Protein AF-A0A1H7ES90-F1 (afdb_monomer)

Structure (mmCIF, N/CA/C/O backbone):
data_AF-A0A1H7ES90-F1
#
_entry.id   AF-A0A1H7ES90-F1
#
loop_
_atom_site.group_PDB
_atom_site.id
_atom_site.type_symbol
_atom_site.label_atom_id
_atom_site.label_alt_id
_atom_site.label_comp_id
_atom_site.label_asym_id
_atom_site.label_entity_id
_atom_site.label_seq_id
_atom_site.pdbx_PDB_ins_code
_atom_site.Cartn_x
_atom_site.Cartn_y
_atom_site.Cartn_z
_atom_site.occupancy
_atom_site.B_iso_or_equiv
_atom_site.auth_seq_id
_atom_site.auth_comp_id
_atom_site.auth_asym_id
_atom_site.auth_atom_id
_atom_site.pdbx_PDB_model_num
ATOM 1 N N . MET A 1 1 ? 0.724 -7.822 -12.897 1.00 88.12 1 MET A N 1
ATOM 2 C CA . MET A 1 1 ? 0.500 -9.074 -12.143 1.00 88.12 1 MET A CA 1
ATOM 3 C C . MET A 1 1 ? 0.914 -8.864 -10.702 1.00 88.12 1 MET A C 1
ATOM 5 O O . MET A 1 1 ? 2.017 -8.373 -10.477 1.00 88.12 1 MET A O 1
ATOM 9 N N . PHE A 1 2 ? 0.064 -9.246 -9.748 1.00 88.62 2 PHE A N 1
ATOM 10 C CA . PHE A 1 2 ? 0.417 -9.281 -8.326 1.00 88.62 2 PHE A CA 1
ATOM 11 C C . PHE A 1 2 ? 1.060 -10.618 -7.928 1.00 88.62 2 PHE A C 1
ATOM 13 O O . PHE A 1 2 ? 0.549 -11.685 -8.264 1.00 88.62 2 PHE A O 1
ATOM 20 N N . LEU A 1 3 ? 2.162 -10.553 -7.186 1.00 88.94 3 LEU A N 1
ATOM 21 C CA . LEU A 1 3 ? 2.931 -11.697 -6.704 1.00 88.94 3 LEU A CA 1
ATOM 22 C C . LEU A 1 3 ? 3.265 -11.518 -5.224 1.00 88.94 3 LEU A C 1
ATOM 24 O O . LEU A 1 3 ? 3.528 -10.406 -4.774 1.00 88.94 3 LEU A O 1
ATOM 28 N N . SER A 1 4 ? 3.326 -12.607 -4.460 1.00 85.12 4 SER A N 1
ATOM 29 C CA . SER A 1 4 ? 3.927 -12.556 -3.124 1.00 85.12 4 SER A C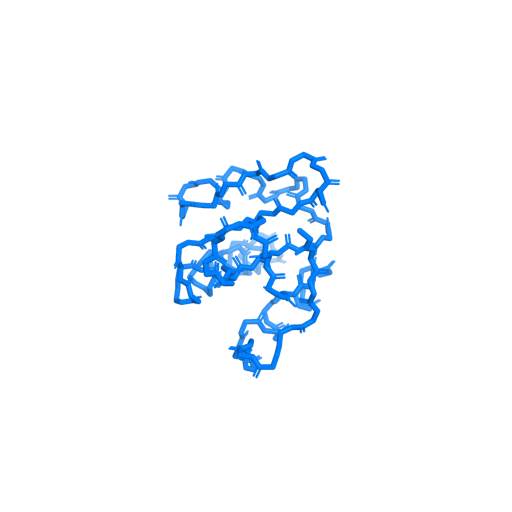A 1
ATOM 30 C C . SER A 1 4 ? 5.386 -12.119 -3.246 1.00 85.12 4 SER A C 1
ATOM 32 O O . SER A 1 4 ? 6.154 -12.717 -3.999 1.00 85.12 4 SER A O 1
ATOM 34 N N . SER A 1 5 ? 5.764 -11.062 -2.528 1.00 81.69 5 SER A N 1
ATOM 35 C CA . SER A 1 5 ? 7.109 -10.503 -2.635 1.00 81.69 5 SER A CA 1
ATOM 36 C C . SER A 1 5 ? 8.027 -11.066 -1.553 1.00 81.69 5 SER A C 1
ATOM 38 O O . SER A 1 5 ? 7.715 -10.903 -0.373 1.00 81.69 5 SER A O 1
ATOM 40 N N . PRO A 1 6 ? 9.199 -11.626 -1.904 1.00 77.00 6 PRO A N 1
ATOM 41 C CA . PRO A 1 6 ? 10.259 -11.900 -0.933 1.00 77.00 6 PRO A CA 1
ATOM 42 C C . PRO A 1 6 ? 10.958 -10.615 -0.453 1.00 77.00 6 PRO A C 1
ATOM 44 O O . PRO A 1 6 ? 11.776 -10.664 0.456 1.00 77.00 6 PRO A O 1
ATOM 47 N N . ARG A 1 7 ? 10.673 -9.467 -1.085 1.00 78.19 7 ARG A N 1
ATOM 48 C CA . ARG A 1 7 ? 11.192 -8.142 -0.714 1.00 78.19 7 ARG A CA 1
ATOM 49 C C . ARG A 1 7 ? 10.245 -7.387 0.213 1.00 78.19 7 ARG A C 1
ATOM 51 O O . ARG A 1 7 ? 10.597 -6.299 0.663 1.00 78.19 7 ARG A O 1
ATOM 58 N N . ALA A 1 8 ? 9.053 -7.934 0.463 1.00 81.88 8 ALA A N 1
ATOM 59 C CA . ALA A 1 8 ? 8.145 -7.371 1.441 1.00 81.88 8 ALA A CA 1
ATOM 60 C C . ALA A 1 8 ? 8.831 -7.357 2.802 1.00 81.88 8 ALA A C 1
ATOM 62 O O . ALA A 1 8 ? 9.334 -8.377 3.262 1.00 81.88 8 ALA A O 1
ATOM 63 N N . THR A 1 9 ? 8.854 -6.192 3.435 1.00 86.25 9 THR A N 1
ATOM 64 C CA . THR A 1 9 ? 9.394 -6.072 4.783 1.00 86.25 9 THR A CA 1
ATOM 65 C C . THR A 1 9 ? 8.432 -6.727 5.772 1.00 86.25 9 THR A C 1
ATOM 67 O O . THR A 1 9 ? 7.207 -6.630 5.615 1.00 86.25 9 THR A O 1
ATOM 70 N N . ASP A 1 10 ? 8.966 -7.337 6.834 1.00 89.50 10 ASP A N 1
ATOM 71 C CA . ASP A 1 10 ? 8.148 -7.912 7.914 1.00 89.50 10 ASP A CA 1
ATOM 72 C C . ASP A 1 10 ? 7.169 -6.873 8.483 1.00 89.50 10 ASP A C 1
ATOM 74 O O . ASP A 1 10 ? 6.022 -7.172 8.821 1.00 89.50 10 ASP A O 1
ATOM 78 N N . ARG A 1 11 ? 7.600 -5.606 8.521 1.00 90.25 11 ARG A N 1
ATOM 79 C CA . ARG A 1 11 ? 6.777 -4.477 8.956 1.00 90.25 11 ARG A CA 1
ATOM 80 C C . ARG A 1 11 ? 5.583 -4.239 8.032 1.00 90.25 11 ARG A C 1
ATOM 82 O O . ARG A 1 11 ? 4.459 -4.129 8.525 1.00 90.25 11 ARG A O 1
ATOM 89 N N . ALA A 1 12 ? 5.798 -4.154 6.718 1.00 92.81 12 ALA A N 1
ATOM 90 C CA . ALA A 1 12 ? 4.720 -3.963 5.749 1.00 92.81 12 ALA A CA 1
ATOM 91 C C . ALA A 1 12 ? 3.703 -5.111 5.818 1.00 92.81 12 ALA A C 1
ATOM 93 O O . ALA A 1 12 ? 2.494 -4.871 5.817 1.00 92.81 12 ALA A O 1
ATOM 94 N N . GLN A 1 13 ? 4.191 -6.349 5.939 1.00 92.62 13 GLN A N 1
ATOM 95 C CA . GLN A 1 13 ? 3.352 -7.539 6.080 1.00 92.62 13 GLN A CA 1
ATOM 96 C C . GLN A 1 13 ? 2.506 -7.488 7.354 1.00 92.62 13 GLN A C 1
ATOM 98 O O . GLN A 1 13 ? 1.287 -7.653 7.284 1.00 92.62 13 GLN A O 1
ATOM 103 N N . ALA A 1 14 ? 3.119 -7.196 8.503 1.00 93.06 14 ALA A N 1
ATOM 104 C CA . ALA A 1 14 ? 2.416 -7.111 9.780 1.00 93.06 14 ALA A CA 1
ATOM 105 C C . ALA A 1 14 ? 1.339 -6.012 9.782 1.00 93.06 14 ALA A C 1
ATOM 107 O O . ALA A 1 14 ? 0.218 -6.235 10.247 1.00 93.06 14 ALA A O 1
ATOM 108 N N . LEU A 1 15 ? 1.644 -4.830 9.234 1.00 94.12 15 LEU A N 1
ATOM 109 C CA . LEU A 1 15 ? 0.681 -3.730 9.147 1.00 94.12 15 LEU A CA 1
ATOM 110 C C . LEU A 1 15 ? -0.485 -4.064 8.211 1.00 94.12 15 LEU A C 1
ATOM 112 O O . LEU A 1 15 ? -1.643 -3.848 8.571 1.00 94.12 15 LEU A O 1
ATOM 116 N N . ALA A 1 16 ? -0.204 -4.628 7.035 1.00 93.06 16 ALA A N 1
ATOM 117 C CA . ALA A 1 16 ? -1.245 -5.014 6.090 1.00 93.06 16 ALA A CA 1
ATOM 118 C C . ALA A 1 16 ? -2.153 -6.112 6.657 1.00 93.06 16 ALA A C 1
ATOM 120 O O . ALA A 1 16 ? -3.376 -5.994 6.560 1.00 93.06 16 ALA A O 1
ATOM 121 N N . ALA A 1 17 ? -1.585 -7.115 7.334 1.00 91.88 17 ALA A N 1
ATOM 122 C CA . ALA A 1 17 ? -2.349 -8.189 7.965 1.00 91.88 17 ALA A CA 1
ATOM 123 C C . ALA A 1 17 ? -3.359 -7.655 8.996 1.00 91.88 17 ALA A C 1
ATOM 125 O O . ALA A 1 17 ? -4.515 -8.083 9.009 1.00 91.88 17 ALA A O 1
ATOM 126 N N . ARG A 1 18 ? -2.985 -6.645 9.800 1.00 91.31 18 ARG A N 1
ATOM 127 C CA . ARG A 1 18 ? -3.907 -5.979 10.747 1.00 91.31 18 ARG A CA 1
ATOM 128 C C . ARG A 1 18 ? -5.112 -5.337 10.059 1.00 91.31 18 ARG A C 1
ATOM 130 O O . ARG A 1 18 ? -6.176 -5.210 10.669 1.00 91.31 18 ARG A O 1
ATOM 137 N N . LEU A 1 19 ? -4.953 -4.923 8.806 1.00 90.12 19 LEU A N 1
ATOM 138 C CA . LEU A 1 19 ? -5.988 -4.298 7.984 1.00 90.12 19 LEU A CA 1
ATOM 139 C C . LEU A 1 19 ? -6.745 -5.303 7.099 1.00 90.12 19 LEU A C 1
ATOM 141 O O . LEU A 1 19 ? -7.589 -4.887 6.308 1.00 90.12 19 LEU A O 1
ATOM 145 N N . GLY A 1 20 ? -6.462 -6.609 7.204 1.00 90.94 20 GLY A N 1
ATOM 146 C CA . GLY A 1 20 ? -7.028 -7.620 6.302 1.00 90.94 20 GLY A CA 1
ATOM 147 C C . GLY A 1 20 ? -6.548 -7.454 4.855 1.00 90.94 20 GLY A C 1
ATOM 148 O O . GLY A 1 20 ? -7.278 -7.759 3.911 1.00 90.94 20 GLY A O 1
ATOM 149 N N . CYS A 1 21 ? -5.347 -6.904 4.681 1.00 93.00 21 CYS A N 1
ATOM 150 C CA . CYS A 1 21 ? -4.695 -6.692 3.397 1.00 93.00 21 CYS A CA 1
ATOM 151 C C . CYS A 1 21 ? -3.441 -7.568 3.283 1.00 93.00 21 CYS A C 1
ATOM 153 O O . CYS A 1 21 ? -2.888 -8.042 4.272 1.00 93.00 21 CYS A O 1
ATOM 155 N N . THR A 1 22 ? -2.981 -7.771 2.055 1.00 93.75 22 THR A N 1
ATOM 156 C CA . THR A 1 22 ? -1.767 -8.516 1.715 1.00 93.75 22 THR A CA 1
ATOM 157 C C . THR A 1 22 ? -0.845 -7.621 0.901 1.00 93.75 22 THR A C 1
ATOM 159 O O . THR A 1 22 ? -1.302 -6.928 -0.006 1.00 93.75 22 THR A O 1
ATOM 162 N N . VAL A 1 23 ? 0.450 -7.642 1.214 1.00 94.81 23 VAL A N 1
ATOM 163 C CA . VAL A 1 23 ? 1.481 -6.938 0.440 1.00 94.81 23 VAL A CA 1
ATOM 164 C C . VAL A 1 23 ? 2.188 -7.883 -0.520 1.00 94.81 23 VAL A C 1
ATOM 166 O O . VAL A 1 23 ? 2.319 -9.077 -0.251 1.00 94.81 23 VAL A O 1
ATOM 169 N N . GLY A 1 24 ? 2.661 -7.346 -1.635 1.00 94.31 24 GLY A N 1
ATOM 170 C CA . GLY A 1 24 ? 3.356 -8.109 -2.661 1.00 94.31 24 GLY A CA 1
ATOM 171 C C . GLY A 1 24 ? 4.019 -7.212 -3.692 1.00 94.31 24 GLY A C 1
ATOM 172 O O . GLY A 1 24 ? 4.070 -5.997 -3.525 1.00 94.31 24 GLY A O 1
ATOM 173 N N . ASP A 1 25 ? 4.529 -7.822 -4.751 1.00 93.50 25 ASP A N 1
ATOM 174 C CA . ASP A 1 25 ? 5.090 -7.131 -5.901 1.00 93.50 25 ASP A CA 1
ATOM 175 C C . ASP A 1 25 ? 4.040 -7.062 -7.008 1.00 93.50 25 ASP A C 1
ATOM 177 O O . ASP A 1 25 ? 3.469 -8.069 -7.422 1.00 93.50 25 ASP A O 1
ATOM 181 N N . PHE A 1 26 ? 3.814 -5.864 -7.520 1.00 93.75 26 PHE A N 1
ATOM 182 C CA . PHE A 1 26 ? 3.143 -5.618 -8.779 1.00 93.75 26 PHE A CA 1
ATOM 183 C C . PHE A 1 26 ? 4.189 -5.490 -9.883 1.00 93.75 26 PHE A C 1
ATOM 185 O O . PHE A 1 26 ? 5.033 -4.591 -9.871 1.00 93.75 26 PHE A O 1
ATOM 192 N N . VAL A 1 27 ? 4.133 -6.415 -10.835 1.00 90.75 27 VAL A N 1
ATOM 193 C CA . VAL A 1 27 ? 5.026 -6.456 -11.992 1.00 90.75 27 VAL A CA 1
ATOM 194 C C . VAL A 1 27 ? 4.258 -5.996 -13.224 1.00 90.75 27 VAL A C 1
ATOM 196 O O . VAL A 1 27 ? 3.258 -6.609 -13.616 1.00 90.75 27 VAL A O 1
ATOM 199 N N . GLU A 1 28 ? 4.732 -4.906 -13.820 1.00 85.06 28 GLU A N 1
ATOM 200 C CA . GLU A 1 28 ? 4.285 -4.427 -15.129 1.00 85.06 28 GLU A CA 1
ATOM 201 C C . GLU A 1 28 ? 5.049 -5.161 -16.246 1.00 85.06 28 GLU A C 1
ATOM 203 O O . GLU A 1 28 ? 6.197 -5.549 -16.024 1.00 85.06 28 GLU A O 1
ATOM 208 N N . PRO A 1 29 ? 4.481 -5.308 -17.461 1.00 80.88 29 PRO A N 1
ATOM 209 C CA . PRO A 1 29 ? 5.081 -6.094 -18.549 1.00 80.88 29 PRO A CA 1
ATOM 210 C C . PRO A 1 29 ? 6.539 -5.751 -18.895 1.00 80.88 29 PRO A C 1
ATOM 212 O O . PRO A 1 29 ? 7.286 -6.622 -19.327 1.00 80.88 29 PRO A O 1
ATOM 215 N N . TYR A 1 30 ? 6.950 -4.497 -18.684 1.00 78.69 30 TYR A N 1
ATOM 216 C CA . TYR A 1 30 ? 8.312 -4.011 -18.939 1.00 78.69 30 TYR A CA 1
ATOM 217 C C . TYR A 1 30 ? 8.883 -3.207 -17.757 1.00 78.69 30 TYR A C 1
ATOM 219 O O . TYR A 1 30 ? 9.810 -2.418 -17.928 1.00 78.69 30 TYR A O 1
ATOM 227 N N . GLY A 1 31 ? 8.298 -3.351 -16.564 1.00 80.88 31 GLY A N 1
ATOM 228 C CA . GLY A 1 31 ? 8.634 -2.547 -15.389 1.00 80.88 31 GLY A CA 1
ATOM 229 C C . GLY A 1 31 ? 9.399 -3.321 -14.321 1.00 80.88 31 GLY A C 1
ATOM 230 O O . GLY A 1 31 ? 9.275 -4.537 -14.193 1.00 80.88 31 GLY A O 1
ATOM 231 N N . ALA A 1 32 ? 10.161 -2.593 -13.502 1.00 86.56 32 ALA A N 1
ATOM 232 C CA . ALA A 1 32 ? 10.680 -3.150 -12.260 1.00 86.56 32 ALA A CA 1
ATOM 233 C C . ALA A 1 32 ? 9.513 -3.516 -11.316 1.00 86.56 32 ALA A C 1
ATOM 235 O O . ALA A 1 32 ? 8.509 -2.797 -11.305 1.00 86.56 32 ALA A O 1
ATOM 236 N N . PRO A 1 33 ? 9.643 -4.584 -10.505 1.00 90.50 33 PRO A N 1
ATOM 237 C CA . PRO A 1 33 ? 8.653 -4.920 -9.489 1.00 90.50 33 PRO A CA 1
ATOM 238 C C . PRO A 1 33 ? 8.427 -3.745 -8.539 1.00 90.50 33 PRO A C 1
ATOM 240 O O . PRO A 1 33 ? 9.384 -3.180 -8.002 1.00 90.50 33 PRO A O 1
ATOM 243 N N . LYS A 1 34 ? 7.161 -3.381 -8.347 1.00 93.81 34 LYS A N 1
ATOM 244 C CA . LYS A 1 34 ? 6.735 -2.300 -7.461 1.00 93.81 34 LYS A CA 1
ATOM 245 C C . LYS A 1 34 ? 5.978 -2.870 -6.270 1.00 93.81 34 LYS A C 1
ATOM 247 O O . LYS A 1 34 ? 5.151 -3.752 -6.463 1.00 93.81 34 LYS A O 1
ATOM 252 N N . PRO A 1 35 ? 6.176 -2.346 -5.060 1.00 95.56 35 PRO A N 1
ATOM 253 C CA . PRO A 1 35 ? 5.400 -2.767 -3.904 1.00 95.56 35 PRO A CA 1
ATOM 254 C C . PRO A 1 35 ? 3.922 -2.468 -4.110 1.00 95.56 35 PRO A C 1
ATOM 256 O O . PRO A 1 35 ? 3.550 -1.383 -4.561 1.00 95.56 35 PRO A O 1
ATOM 259 N N . ALA A 1 36 ? 3.079 -3.424 -3.755 1.00 95.44 36 ALA A N 1
ATOM 260 C CA . ALA A 1 36 ? 1.647 -3.342 -3.934 1.00 95.44 36 ALA A CA 1
ATOM 261 C C . ALA A 1 36 ? 0.877 -3.939 -2.764 1.00 95.44 36 ALA A C 1
ATOM 263 O O . ALA A 1 36 ? 1.380 -4.768 -2.007 1.00 95.44 36 ALA A O 1
ATOM 264 N N . LEU A 1 37 ? -0.367 -3.495 -2.643 1.00 95.19 37 LEU A N 1
ATOM 265 C CA . LE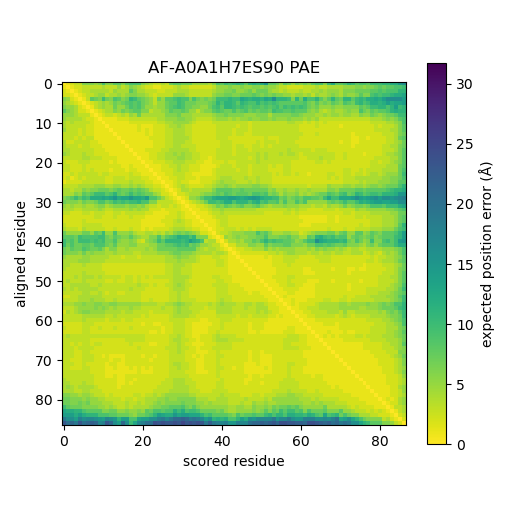U A 1 37 ? -1.305 -3.847 -1.599 1.00 95.19 37 LEU A CA 1
ATOM 266 C C . LEU A 1 37 ? -2.602 -4.361 -2.232 1.00 95.19 37 LEU A C 1
ATOM 268 O O . LEU A 1 37 ? -3.222 -3.678 -3.051 1.00 95.19 37 LEU A O 1
ATOM 272 N N . LEU A 1 38 ? -3.012 -5.553 -1.812 1.00 93.44 38 LEU A N 1
ATOM 273 C CA . LEU A 1 38 ? -4.231 -6.250 -2.210 1.00 93.44 38 LEU A CA 1
ATOM 274 C C . LEU A 1 38 ? -5.135 -6.450 -0.982 1.00 93.44 38 LEU A C 1
ATOM 276 O O . LEU A 1 38 ? -4.632 -6.675 0.117 1.00 93.44 38 LEU A O 1
ATOM 280 N N . GLY A 1 39 ? -6.461 -6.422 -1.148 1.00 88.56 39 GLY A N 1
ATOM 281 C CA . GLY A 1 39 ? -7.409 -6.819 -0.095 1.00 88.56 39 GLY A CA 1
ATOM 282 C C . GLY A 1 39 ? -8.530 -5.811 0.163 1.00 88.56 39 GLY A C 1
ATOM 283 O O . GLY A 1 39 ? -9.079 -5.224 -0.770 1.00 88.56 39 GLY A O 1
ATOM 284 N N . SER A 1 40 ? -8.897 -5.629 1.437 1.00 80.19 40 SER A N 1
ATOM 285 C CA . SER A 1 40 ? -10.001 -4.757 1.869 1.00 80.19 40 SER A CA 1
ATOM 286 C C . SER A 1 40 ? -9.634 -3.264 1.805 1.00 80.19 40 SER A C 1
ATOM 288 O O . SER A 1 40 ? -9.434 -2.606 2.824 1.00 80.19 40 SER A O 1
ATOM 290 N N . LEU A 1 41 ? -9.551 -2.720 0.588 1.00 80.62 41 LEU A N 1
ATOM 291 C CA . LEU A 1 41 ? -8.971 -1.397 0.306 1.00 80.62 41 LEU A CA 1
ATOM 292 C C . LEU A 1 41 ? -9.994 -0.249 0.268 1.00 80.62 41 LEU A C 1
ATOM 294 O O . LEU A 1 41 ? -9.604 0.917 0.275 1.00 80.62 41 LEU A O 1
ATOM 298 N N . SER A 1 42 ? -11.297 -0.550 0.242 1.00 77.81 42 SER A N 1
ATOM 299 C CA . SER A 1 42 ? -12.366 0.437 0.012 1.00 77.81 42 SER A CA 1
ATOM 300 C C . SER A 1 42 ? -12.362 1.579 1.031 1.00 77.81 42 SER A C 1
ATOM 302 O O . SER A 1 42 ? -12.522 2.737 0.659 1.00 77.81 42 SER A O 1
ATOM 304 N N . GLY A 1 43 ? -12.126 1.261 2.308 1.00 84.69 43 GLY A N 1
ATOM 305 C CA . GLY A 1 43 ? -12.075 2.249 3.392 1.00 84.69 43 GLY A CA 1
ATOM 306 C C . GLY A 1 43 ? -10.783 3.067 3.441 1.00 84.69 43 GLY A C 1
ATOM 307 O O . GLY A 1 43 ? -10.715 4.048 4.170 1.00 84.69 43 GLY A O 1
ATOM 308 N N . PHE A 1 44 ? -9.764 2.684 2.668 1.00 88.88 44 PHE A N 1
ATOM 309 C CA . PHE A 1 44 ? -8.421 3.270 2.730 1.00 88.88 44 PHE A CA 1
ATOM 310 C C . PHE A 1 44 ? -8.005 3.942 1.419 1.00 88.88 44 PHE A C 1
ATOM 312 O O . PHE A 1 44 ? -6.917 4.499 1.319 1.00 88.88 44 PHE A O 1
ATOM 319 N N . ALA A 1 45 ? -8.870 3.909 0.404 1.00 90.31 45 ALA A N 1
ATOM 320 C CA . ALA A 1 45 ? -8.570 4.345 -0.954 1.00 90.31 45 ALA A CA 1
ATOM 321 C C . ALA A 1 45 ? -8.080 5.799 -1.055 1.00 90.31 45 ALA A C 1
ATOM 323 O O . ALA A 1 45 ? -7.258 6.094 -1.923 1.00 90.31 45 ALA A O 1
ATOM 324 N N . ILE A 1 46 ? -8.592 6.696 -0.203 1.00 92.94 46 ILE A N 1
ATOM 325 C CA . ILE A 1 46 ? -8.173 8.105 -0.143 1.00 92.94 46 ILE A CA 1
ATOM 326 C C . ILE A 1 46 ? -6.753 8.192 0.417 1.00 92.94 46 ILE A C 1
ATOM 328 O O . ILE A 1 46 ? -5.858 8.645 -0.290 1.00 92.94 46 ILE A O 1
ATOM 332 N N . THR A 1 47 ? -6.521 7.650 1.614 1.00 93.50 47 THR A N 1
ATOM 333 C CA . THR A 1 47 ? -5.201 7.645 2.257 1.00 93.50 47 THR A CA 1
ATOM 334 C C . THR A 1 47 ? -4.143 6.975 1.385 1.00 93.50 47 THR A C 1
ATOM 336 O O . THR A 1 47 ? -3.060 7.513 1.194 1.00 93.50 47 THR A O 1
ATOM 339 N N . LEU A 1 48 ? -4.452 5.832 0.768 1.00 94.12 48 LEU A N 1
ATOM 340 C CA . LEU A 1 48 ? -3.509 5.157 -0.128 1.00 94.12 48 LEU A CA 1
ATOM 341 C C . LEU A 1 48 ? -3.087 6.069 -1.291 1.00 94.12 48 LEU A C 1
ATOM 343 O O . LEU A 1 48 ? -1.910 6.090 -1.635 1.00 94.12 48 LEU A O 1
ATOM 347 N N . LYS A 1 49 ? -4.007 6.860 -1.860 1.00 94.44 49 LYS A N 1
ATOM 348 C CA . LYS A 1 49 ? -3.694 7.829 -2.926 1.00 94.44 49 LYS A CA 1
ATOM 349 C C . LYS A 1 49 ? -2.875 9.018 -2.424 1.00 94.44 49 LYS A C 1
ATOM 351 O O . LYS A 1 49 ? -1.970 9.447 -3.134 1.00 94.44 49 LYS A O 1
ATOM 356 N N . GLU A 1 50 ? -3.163 9.532 -1.231 1.00 95.44 50 GLU A N 1
ATOM 357 C CA . GLU A 1 50 ? -2.414 10.644 -0.617 1.00 95.44 50 GLU A CA 1
ATOM 358 C C . GLU A 1 50 ? -0.936 10.294 -0.422 1.00 95.44 50 GLU A C 1
ATOM 360 O O . GLU A 1 50 ? -0.058 11.111 -0.683 1.00 95.44 50 GLU A O 1
ATOM 365 N N . PHE A 1 51 ? -0.653 9.040 -0.070 1.00 95.62 51 PHE A N 1
ATOM 366 C CA . PHE A 1 51 ? 0.707 8.513 0.050 1.00 95.62 51 PHE A CA 1
ATOM 367 C C . PHE A 1 51 ? 1.321 8.085 -1.296 1.00 95.62 51 PHE A C 1
ATOM 369 O O . PHE A 1 51 ? 2.358 7.425 -1.328 1.00 95.62 51 PHE A O 1
ATOM 376 N N . GLY A 1 52 ? 0.705 8.446 -2.425 1.00 94.75 52 GLY A N 1
ATOM 377 C CA . GLY A 1 52 ? 1.220 8.177 -3.770 1.00 94.75 52 GLY A CA 1
ATOM 378 C C . GLY A 1 52 ? 0.852 6.807 -4.346 1.00 94.75 52 GLY A C 1
ATOM 379 O O . GLY A 1 52 ? 1.385 6.420 -5.389 1.00 94.75 52 GLY A O 1
ATOM 380 N N . GLY A 1 53 ? -0.057 6.077 -3.702 1.00 95.12 53 GLY A N 1
ATOM 381 C CA . GLY A 1 53 ? -0.582 4.807 -4.185 1.00 95.12 53 GLY A CA 1
ATOM 382 C C . GLY A 1 53 ? -1.405 4.985 -5.457 1.00 95.12 53 GLY A C 1
ATOM 383 O O . GLY A 1 53 ? -2.325 5.805 -5.536 1.00 95.12 53 GLY A O 1
ATOM 384 N N . ARG A 1 54 ? -1.102 4.173 -6.466 1.00 94.75 54 ARG A N 1
ATOM 385 C CA . ARG A 1 54 ? -1.811 4.147 -7.746 1.00 94.75 54 ARG A CA 1
ATOM 386 C C . ARG A 1 54 ? -2.653 2.889 -7.841 1.00 94.75 54 ARG A C 1
ATOM 388 O O . ARG A 1 54 ? -2.185 1.803 -7.527 1.00 94.75 54 ARG A O 1
ATOM 395 N N . TRP A 1 55 ? -3.898 3.054 -8.270 1.00 93.94 55 TRP A N 1
ATOM 396 C CA . TRP A 1 55 ? -4.822 1.941 -8.438 1.00 93.94 55 TRP A CA 1
ATOM 397 C C . TRP A 1 55 ? -4.612 1.272 -9.793 1.00 93.94 55 TRP A C 1
ATOM 399 O O . TRP A 1 55 ? -4.785 1.919 -10.829 1.00 93.94 55 TRP A O 1
ATOM 409 N N . ASP A 1 56 ? -4.301 -0.019 -9.777 1.00 92.25 56 ASP A N 1
ATOM 410 C CA . ASP A 1 56 ? -4.373 -0.873 -10.952 1.00 92.25 56 ASP A CA 1
ATOM 411 C C . ASP A 1 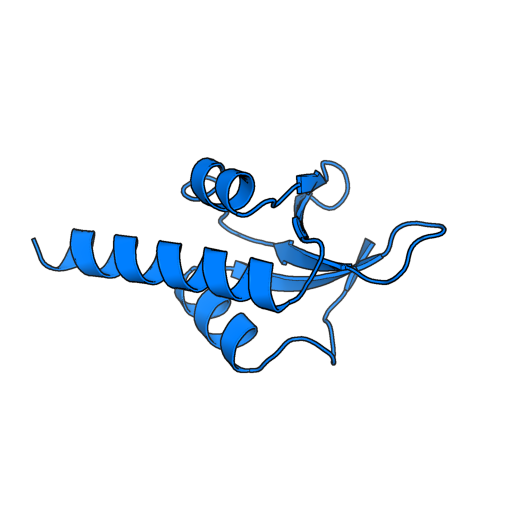56 ? -5.725 -1.595 -10.993 1.00 92.25 56 ASP A C 1
ATOM 413 O O . ASP A 1 56 ? -6.136 -2.253 -10.037 1.00 92.25 56 ASP A O 1
ATOM 417 N N . ARG A 1 57 ? -6.441 -1.461 -12.114 1.00 89.25 57 ARG A N 1
ATOM 418 C CA . ARG A 1 57 ? -7.784 -2.043 -12.282 1.00 89.25 57 ARG A CA 1
ATOM 419 C C . ARG A 1 57 ? -7.754 -3.527 -12.638 1.00 89.25 57 ARG A C 1
ATOM 421 O O . ARG A 1 57 ? -8.762 -4.198 -12.428 1.00 89.25 57 ARG A O 1
ATOM 428 N N . THR A 1 58 ? -6.648 -4.005 -13.197 1.00 88.75 58 THR A N 1
ATOM 429 C CA . THR A 1 58 ? -6.510 -5.361 -13.733 1.00 88.75 58 THR A CA 1
ATOM 430 C C . THR A 1 58 ? -6.306 -6.349 -12.594 1.00 88.75 58 THR A C 1
ATOM 432 O O . THR A 1 58 ? -7.110 -7.258 -12.407 1.00 88.75 58 THR A O 1
ATOM 435 N N . ASP A 1 59 ? -5.280 -6.111 -11.783 1.00 87.75 59 ASP A N 1
ATOM 436 C CA . ASP A 1 59 ? -4.944 -6.900 -10.601 1.00 87.75 59 ASP A CA 1
ATOM 437 C C . ASP A 1 59 ? -5.722 -6.437 -9.355 1.00 87.75 59 ASP A C 1
ATOM 439 O O . ASP A 1 59 ? -5.711 -7.118 -8.333 1.00 87.75 59 ASP A O 1
ATOM 443 N N . LYS A 1 60 ? -6.437 -5.301 -9.437 1.00 91.31 60 LYS A N 1
ATOM 444 C CA . LYS A 1 60 ? -7.210 -4.701 -8.333 1.00 91.31 60 LYS A CA 1
ATOM 445 C C . LYS A 1 60 ? -6.345 -4.444 -7.096 1.00 91.31 60 LYS A C 1
ATOM 447 O O . LYS A 1 60 ? -6.716 -4.788 -5.971 1.00 91.31 60 LYS A O 1
ATOM 452 N N . VAL A 1 61 ? -5.196 -3.811 -7.315 1.00 93.75 61 VAL A N 1
ATOM 453 C CA . VAL A 1 61 ? -4.213 -3.494 -6.272 1.00 93.75 61 VAL A CA 1
ATOM 454 C C . VAL A 1 61 ? -3.863 -2.017 -6.259 1.00 93.75 61 VAL A C 1
ATOM 456 O O . VAL A 1 61 ? -3.925 -1.333 -7.280 1.00 93.75 61 VAL A O 1
ATOM 459 N N . TYR A 1 62 ? -3.436 -1.529 -5.097 1.00 95.19 62 TYR A N 1
ATOM 460 C CA . TYR A 1 62 ? -2.709 -0.267 -5.013 1.00 95.19 62 TYR A CA 1
ATOM 461 C C . TYR A 1 62 ? -1.212 -0.536 -5.063 1.00 95.19 62 TYR A C 1
ATOM 463 O O . TYR A 1 62 ? -0.701 -1.219 -4.183 1.00 95.19 62 TYR A O 1
ATOM 471 N N . PHE A 1 63 ? -0.503 0.012 -6.047 1.00 95.00 63 PHE A N 1
ATOM 472 C CA . PHE A 1 63 ? 0.955 -0.070 -6.128 1.00 95.00 63 PHE A CA 1
ATOM 473 C C . PHE A 1 63 ? 1.617 1.272 -5.804 1.00 95.00 63 PHE A C 1
ATOM 475 O O . PHE A 1 63 ? 1.037 2.341 -6.004 1.00 95.00 63 PHE A O 1
ATOM 482 N N . PHE A 1 64 ? 2.847 1.212 -5.304 1.00 95.62 64 PHE A N 1
ATOM 483 C CA . PHE A 1 64 ? 3.620 2.345 -4.806 1.00 95.62 64 PHE A CA 1
ATOM 484 C C . PHE A 1 64 ? 4.984 2.407 -5.491 1.00 95.62 64 PHE A C 1
ATOM 486 O O . PHE A 1 64 ? 5.452 1.434 -6.079 1.00 95.62 64 PHE A O 1
ATOM 493 N N . ALA A 1 65 ? 5.641 3.565 -5.423 1.00 93.06 65 ALA A N 1
ATOM 494 C CA . ALA A 1 65 ? 6.974 3.729 -5.999 1.00 93.06 65 ALA A CA 1
ATOM 495 C C . ALA A 1 65 ? 8.066 3.000 -5.193 1.00 93.06 65 ALA A C 1
ATOM 497 O O . ALA A 1 65 ? 9.083 2.610 -5.762 1.00 93.06 65 ALA A O 1
ATOM 498 N N . SER A 1 66 ? 7.874 2.820 -3.882 1.00 92.88 66 SER A N 1
ATOM 499 C CA . SER A 1 66 ? 8.848 2.182 -2.992 1.00 92.88 66 SER A CA 1
ATOM 500 C C . SER A 1 66 ? 8.195 1.603 -1.732 1.00 92.88 66 SER A C 1
ATOM 502 O O . SER A 1 66 ? 7.089 1.997 -1.350 1.00 92.88 66 SER A O 1
ATOM 504 N N . TRP A 1 67 ? 8.877 0.644 -1.092 1.00 92.69 67 TRP A N 1
ATOM 505 C CA . TRP A 1 67 ? 8.396 -0.024 0.124 1.00 92.69 67 TRP A CA 1
ATOM 506 C C . TRP A 1 67 ? 8.165 0.958 1.281 1.00 92.69 67 TRP A C 1
ATOM 508 O O . TRP A 1 67 ? 7.093 0.892 1.881 1.00 92.69 67 TRP A O 1
ATOM 518 N N . PRO A 1 68 ? 9.060 1.936 1.536 1.00 94.44 68 PRO A N 1
ATOM 519 C CA . PRO A 1 68 ? 8.831 2.934 2.577 1.00 94.44 68 PRO A CA 1
ATOM 520 C C . PRO A 1 68 ? 7.539 3.743 2.398 1.00 94.44 68 PRO A C 1
ATOM 522 O O . PRO A 1 68 ? 6.891 4.077 3.385 1.00 94.44 68 PRO A O 1
ATOM 525 N N . MET A 1 69 ? 7.122 4.031 1.158 1.00 95.19 69 MET A N 1
ATOM 526 C CA . MET A 1 69 ? 5.863 4.750 0.911 1.00 95.19 69 MET A CA 1
ATOM 527 C C . MET A 1 69 ? 4.643 3.894 1.258 1.00 95.19 69 MET A C 1
ATOM 529 O O . MET A 1 69 ? 3.715 4.379 1.905 1.00 95.19 69 MET A O 1
ATOM 533 N N . LEU A 1 70 ? 4.663 2.614 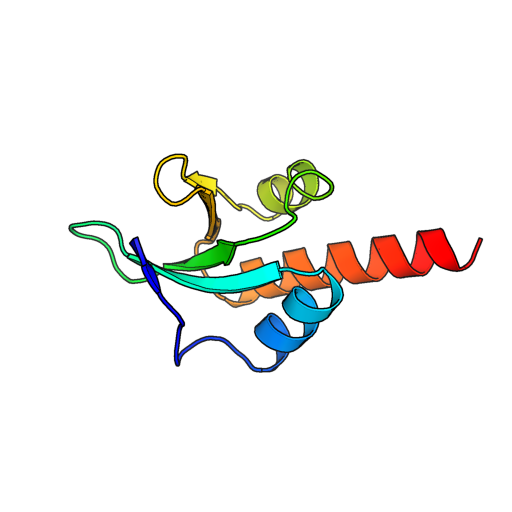0.869 1.00 95.38 70 LEU A N 1
ATOM 534 C CA . LEU A 1 70 ? 3.611 1.664 1.227 1.00 95.38 70 LEU A CA 1
ATOM 535 C C . LEU A 1 70 ? 3.543 1.468 2.751 1.00 95.38 70 LEU A C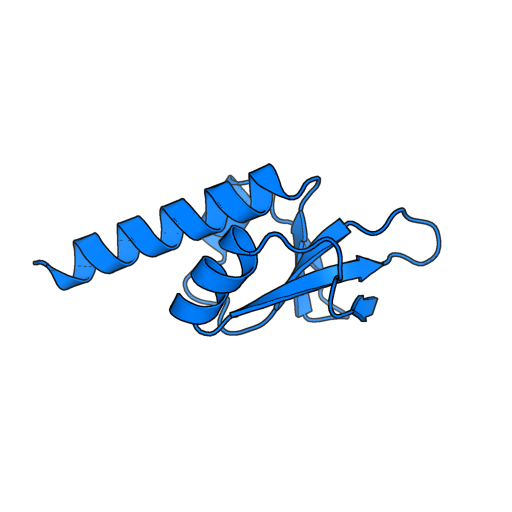 1
ATOM 537 O O . LEU A 1 70 ? 2.456 1.487 3.323 1.00 95.38 70 LEU A O 1
ATOM 541 N N . GLU A 1 71 ? 4.688 1.341 3.423 1.00 95.31 71 GLU A N 1
ATOM 542 C CA . GLU A 1 71 ? 4.752 1.224 4.883 1.00 95.31 71 GLU A CA 1
ATOM 543 C C . GLU A 1 71 ? 4.188 2.454 5.593 1.00 95.31 71 GLU A C 1
ATOM 545 O O . GLU A 1 71 ? 3.403 2.306 6.528 1.00 95.31 71 GLU A O 1
ATOM 550 N N . ALA A 1 72 ? 4.549 3.658 5.143 1.00 95.44 72 ALA A N 1
ATOM 551 C CA . ALA A 1 72 ? 4.050 4.899 5.725 1.00 95.44 72 ALA A CA 1
ATOM 552 C C . ALA A 1 72 ? 2.523 5.016 5.584 1.00 95.44 72 ALA A C 1
ATOM 554 O O . ALA A 1 72 ? 1.843 5.366 6.550 1.00 95.44 72 ALA A O 1
ATOM 555 N N . ALA A 1 73 ? 1.977 4.644 4.420 1.00 95.75 73 ALA A N 1
ATOM 556 C CA . ALA A 1 73 ? 0.535 4.621 4.193 1.00 95.75 73 ALA A CA 1
ATOM 557 C C . ALA A 1 73 ? -0.170 3.644 5.146 1.00 95.75 73 ALA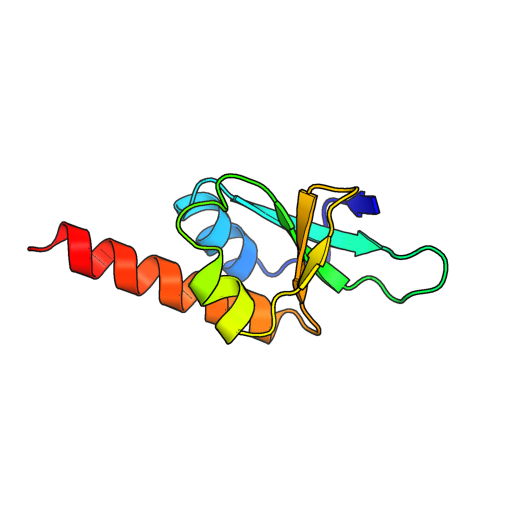 A C 1
ATOM 559 O O . ALA A 1 73 ? -1.142 4.000 5.812 1.00 95.75 73 ALA A O 1
ATOM 560 N N . LEU A 1 74 ? 0.344 2.413 5.247 1.00 95.19 74 LEU A N 1
ATOM 561 C CA . LEU A 1 74 ? -0.207 1.381 6.124 1.00 95.19 74 LEU A CA 1
ATOM 562 C C . LEU A 1 74 ? -0.148 1.786 7.599 1.00 95.19 74 LEU A C 1
ATOM 564 O O . LEU A 1 74 ? -1.126 1.610 8.324 1.00 95.19 74 LEU A O 1
ATOM 568 N N . GLN A 1 75 ? 0.981 2.345 8.034 1.00 95.50 75 GLN A N 1
ATOM 569 C CA . GLN A 1 75 ? 1.170 2.834 9.395 1.00 95.50 75 GLN A CA 1
ATOM 570 C C . GLN A 1 75 ? 0.125 3.902 9.735 1.00 95.50 75 GLN A C 1
ATOM 572 O O . GLN A 1 75 ? -0.553 3.784 10.754 1.00 95.50 75 GLN A O 1
ATOM 577 N N . HIS A 1 76 ? -0.066 4.886 8.852 1.00 95.44 76 HIS A N 1
ATOM 578 C CA . HIS A 1 76 ? -1.043 5.953 9.053 1.00 95.44 76 HIS A CA 1
ATOM 579 C C . HIS A 1 76 ? -2.476 5.416 9.168 1.00 95.44 76 HIS A C 1
ATOM 581 O O . HIS A 1 76 ? -3.225 5.810 10.060 1.00 95.44 76 HIS A O 1
ATOM 587 N N . ILE A 1 77 ? -2.855 4.470 8.302 1.00 94.19 77 ILE A N 1
ATOM 588 C CA . ILE A 1 77 ? -4.183 3.843 8.334 1.00 94.19 77 ILE A CA 1
ATOM 589 C C . ILE A 1 77 ? -4.405 3.089 9.650 1.00 94.19 77 ILE A C 1
ATOM 591 O O . ILE A 1 77 ? -5.473 3.191 10.258 1.00 94.19 77 ILE A O 1
ATOM 595 N N . VAL A 1 78 ? -3.407 2.321 10.093 1.00 93.06 78 VAL A N 1
ATOM 596 C CA . VAL A 1 78 ? -3.475 1.585 11.358 1.00 93.06 78 VAL A CA 1
ATOM 597 C C . VAL A 1 78 ? -3.641 2.553 12.528 1.00 93.06 78 VAL A C 1
ATOM 599 O O . VAL A 1 78 ? -4.547 2.369 13.334 1.00 93.06 78 VAL A O 1
ATOM 602 N N . GLU A 1 79 ? -2.832 3.608 12.600 1.00 93.56 79 GLU A N 1
ATOM 603 C C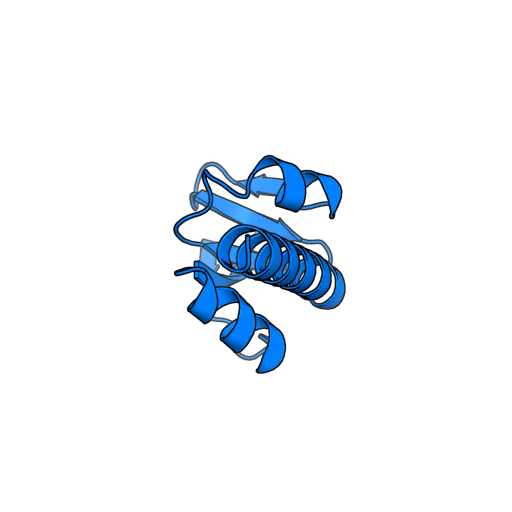A . GLU A 1 79 ? -2.924 4.623 13.657 1.00 93.56 79 GLU A CA 1
ATOM 604 C C . GLU A 1 79 ? -4.280 5.334 13.677 1.00 93.56 79 GLU A C 1
ATOM 606 O O . GLU A 1 79 ? -4.861 5.527 14.747 1.00 93.56 79 GLU A O 1
ATOM 611 N N . ALA A 1 80 ? -4.814 5.689 12.505 1.00 90.75 80 ALA A N 1
ATOM 612 C CA . ALA A 1 80 ? -6.142 6.280 12.387 1.00 90.75 80 ALA A CA 1
ATOM 613 C C . ALA A 1 80 ? -7.226 5.326 12.913 1.00 90.75 80 ALA A C 1
ATOM 615 O O . ALA A 1 80 ? -8.092 5.737 13.684 1.00 90.75 80 ALA A O 1
ATOM 616 N N . ARG A 1 81 ? -7.142 4.034 12.570 1.00 88.38 81 ARG A N 1
ATOM 617 C CA . ARG A 1 81 ? -8.091 3.011 13.030 1.00 88.38 81 ARG A CA 1
ATOM 618 C C . ARG A 1 81 ? -8.039 2.793 14.539 1.00 88.38 81 ARG A C 1
ATOM 620 O O . ARG A 1 81 ? -9.092 2.662 15.157 1.00 88.38 81 ARG A O 1
ATOM 627 N N . GLU A 1 82 ? -6.845 2.727 15.127 1.00 89.00 82 GLU A N 1
ATOM 628 C CA . GLU A 1 82 ? -6.705 2.574 16.581 1.00 89.00 82 GLU A CA 1
ATOM 629 C C . GLU A 1 82 ? -7.260 3.802 17.315 1.00 89.00 82 GLU A C 1
ATOM 631 O O . GLU A 1 82 ? -7.970 3.658 18.307 1.00 89.00 82 GLU A O 1
ATOM 636 N N . ARG A 1 83 ? -7.044 5.011 16.778 1.00 88.00 83 ARG A N 1
ATOM 637 C CA . ARG A 1 83 ? -7.625 6.242 17.332 1.00 88.00 83 ARG A CA 1
ATOM 638 C C . ARG A 1 83 ? -9.153 6.232 17.298 1.00 88.00 83 ARG A C 1
ATOM 640 O O . ARG A 1 83 ? -9.775 6.628 18.274 1.00 88.00 83 ARG A O 1
ATOM 647 N N . SER A 1 84 ? -9.756 5.755 16.209 1.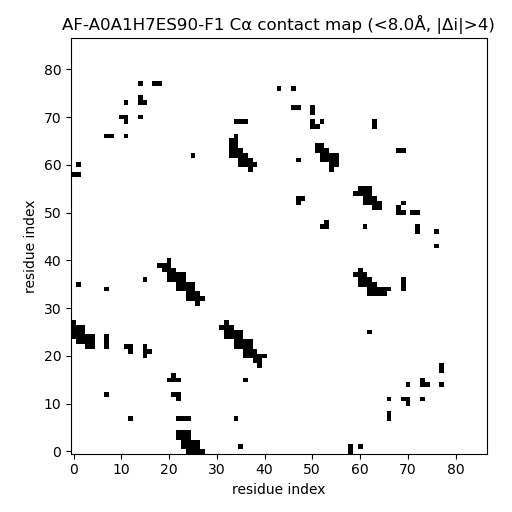00 84.06 84 SER A N 1
ATOM 648 C CA . SER A 1 84 ? -11.216 5.633 16.091 1.00 84.06 84 SER A CA 1
ATOM 649 C C . SER A 1 84 ? -11.826 4.540 16.972 1.00 84.06 84 SER A C 1
ATOM 651 O O . SER A 1 84 ? -13.030 4.558 17.183 1.00 84.06 84 SER A O 1
ATOM 653 N N . ARG A 1 85 ? -11.037 3.568 17.447 1.00 78.38 85 ARG A N 1
ATOM 654 C CA . ARG A 1 85 ? -11.501 2.501 18.353 1.00 78.38 85 ARG A CA 1
ATOM 655 C C . ARG A 1 85 ? -11.414 2.870 19.832 1.00 78.38 85 ARG A C 1
ATOM 657 O O . ARG A 1 85 ? -12.047 2.208 20.645 1.00 78.38 85 ARG A O 1
ATOM 664 N N . ALA A 1 86 ? -10.588 3.855 20.173 1.00 71.25 86 ALA A N 1
ATOM 665 C CA . ALA A 1 86 ? -10.345 4.285 21.547 1.00 71.25 86 ALA A CA 1
ATOM 666 C C . ALA A 1 86 ? -11.291 5.406 22.026 1.00 71.25 86 ALA A C 1
ATOM 668 O O . ALA A 1 86 ? -11.174 5.831 23.174 1.00 71.25 86 ALA A O 1
ATOM 669 N N . GLY A 1 87 ? -12.181 5.898 21.157 1.00 51.31 87 GLY A N 1
ATOM 670 C CA . GLY A 1 87 ? -13.241 6.861 21.480 1.00 51.31 87 GLY A CA 1
ATOM 671 C C . GLY A 1 87 ? -14.611 6.215 21.381 1.00 51.31 87 GLY A C 1
ATOM 672 O O . GLY A 1 87 ? -15.491 6.641 22.156 1.00 51.31 87 GLY A O 1
#

Radius of gyration: 12.31 Å; Cα contacts (8 Å, |Δi|>4): 136; chains: 1; bounding box: 24×23×40 Å

Nearest PDB structures (foldseek):
  5izn-assembly2_E  TM=5.165E-01  e=8.950E-01  Vibrio vulnificus CMCP6
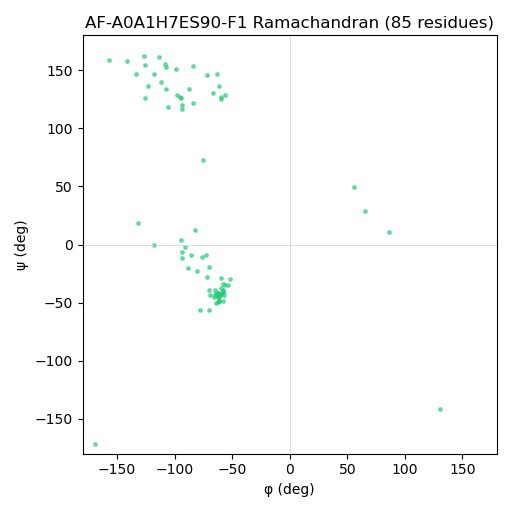  3jsk-assembly1_A  TM=4.725E-01  e=1.229E+00  Neurospora crassa
  1rp0-assembly1_A  TM=4.587E-01  e=1.309E+00  Arabidopsis thaliana
  3jsk-assembly1_G  TM=4.741E-01  e=2.040E+00  Neurospora crassa
  8ouw-assembly1_G  TM=5.418E-01  e=4.952E+00  Caenorhabditis elegans

Foldseek 3Di:
DWDAAPPQDPLLQVLQVVVQKGWTWDDDPPDDTFIKIDGDCPVLVVLLVVLVWDADPPRRITTHRHNVSSSVSSVVVVVVVVVVVVD

Mean predicted aligned error: 3.95 Å

Secondary structure (DSSP, 8-state):
-EE--TT--HHHHHHHHHTTEEEEEE--TTS--EEEEEES-TTTHHHHHHTT-EEETTTTEEE-SSHHHHHHHHHHHHHHHHHHH--

pLDDT: mean 89.86, std 6.87, range [51.31, 95.75]

Sequence (87 aa):
MFLSSPRATDRAQALAARLGCTVGDFVEPYGAPKPALLGSLSGFAITLKEFGGRWDRTDKVYFFASWPMLEAALQHIVEARERSRAG

Solvent-accessible surface area (backbone atoms only — not comparable to full-atom values): 4809 Å² total; per-residue (Å²): 84,75,40,83,36,92,80,59,48,73,64,43,44,54,46,25,49,77,59,60,26,46,57,22,27,33,37,50,101,91,49,75,73,22,37,23,41,38,65,69,46,82,90,42,53,66,58,38,40,76,52,58,31,41,79,40,82,86,75,58,28,37,33,28,94,39,61,69,44,50,36,52,36,39,50,52,53,52,53,52,50,53,57,68,70,77,109